Protein AF-A0A5E6NQB8-F1 (afdb_monomer_lite)

Foldseek 3Di:
DPPLDAAEAADDPPQAPVQWAWEDEPFWIWTARNVPRDIDIFGADPPPRAGPHQWYHYPDDDIQGSVNNSVHHYCHDDPVPPPPD

Radius of gyration: 15.06 Å; chains: 1; bounding box: 35×28×54 Å

Secondary structure (DSSP, 8-state):
--TT---EEEPPTT--GGGEEEEE-SSEEEEEETTT--EEEEEPPTTT---S--EEE-SSSPPEEHHHHHTPEE-----TTSS--

Sequence (85 aa):
MDANGYDKLQFGEGITKEDVSLYQDKLHIYLEVLKTGDKVRFDRSDDSREIAIDRVDFSDGPQLSQQDLMGANVVDTVDYWQVLS

Structure (mmCIF, N/CA/C/O backbone):
data_AF-A0A5E6NQB8-F1
#
_entry.id   AF-A0A5E6NQB8-F1
#
loop_
_atom_site.group_PDB
_atom_site.id
_atom_site.type_symbol
_atom_site.label_atom_id
_atom_site.label_alt_id
_atom_site.label_comp_id
_atom_site.label_asym_id
_atom_site.label_entity_id
_atom_site.label_seq_id
_atom_site.pdbx_PDB_ins_code
_atom_site.Cartn_x
_atom_site.Cartn_y
_atom_site.Cartn_z
_atom_site.occupancy
_atom_site.B_iso_or_equiv
_atom_site.auth_seq_id
_atom_site.auth_comp_id
_atom_site.auth_asym_id
_atom_site.auth_atom_id
_atom_site.pdbx_PDB_model_num
ATOM 1 N N . MET A 1 1 ? -4.727 3.192 -28.086 1.00 46.88 1 MET A N 1
ATOM 2 C CA . MET A 1 1 ? -3.900 2.837 -26.922 1.00 46.88 1 MET A CA 1
ATOM 3 C C . MET A 1 1 ? -3.108 4.080 -26.600 1.00 46.88 1 MET A C 1
ATOM 5 O O . MET A 1 1 ? -2.398 4.561 -27.475 1.00 46.88 1 MET A O 1
ATOM 9 N N . ASP A 1 2 ? -3.362 4.693 -25.456 1.00 56.94 2 ASP A N 1
ATOM 10 C CA . ASP A 1 2 ? -2.515 5.762 -24.944 1.00 56.94 2 ASP A CA 1
ATOM 11 C C . ASP A 1 2 ? -1.168 5.154 -24.535 1.00 56.94 2 ASP A C 1
ATOM 13 O O . ASP A 1 2 ? -1.094 4.087 -23.940 1.00 56.94 2 ASP A O 1
ATOM 17 N N . ALA A 1 3 ? -0.076 5.787 -24.954 1.00 55.00 3 ALA A N 1
ATOM 18 C CA . ALA A 1 3 ? 1.267 5.214 -24.853 1.00 55.00 3 ALA A CA 1
ATOM 19 C C . ALA A 1 3 ? 1.845 5.211 -23.421 1.00 55.00 3 ALA A C 1
ATOM 21 O O . ALA A 1 3 ? 2.965 4.751 -23.236 1.00 55.00 3 ALA A O 1
ATOM 22 N N . ASN A 1 4 ? 1.087 5.700 -22.433 1.00 65.12 4 ASN A N 1
ATOM 23 C CA . ASN A 1 4 ? 1.513 5.918 -21.047 1.00 65.12 4 ASN A CA 1
ATOM 24 C C . ASN A 1 4 ? 0.413 5.491 -20.053 1.00 65.12 4 ASN A C 1
ATOM 26 O O . ASN A 1 4 ? 0.127 6.256 -19.136 1.00 65.12 4 ASN A O 1
ATOM 30 N N . GLY A 1 5 ? -0.286 4.377 -20.314 1.00 76.19 5 GLY A N 1
ATOM 31 C CA . GLY A 1 5 ? -1.483 3.961 -19.566 1.00 76.19 5 GLY A CA 1
ATOM 32 C C . GLY A 1 5 ? -1.373 4.212 -18.058 1.00 76.19 5 GLY A C 1
ATOM 33 O O . GLY A 1 5 ? -0.357 3.887 -17.456 1.00 76.19 5 GLY A O 1
ATOM 34 N N . TYR A 1 6 ? -2.398 4.851 -17.492 1.00 85.94 6 TYR A N 1
ATOM 35 C CA . TYR A 1 6 ? -2.449 5.212 -16.077 1.00 85.94 6 TYR A CA 1
ATOM 36 C C . TYR A 1 6 ? -3.191 4.132 -15.290 1.00 85.94 6 TYR A C 1
ATOM 38 O O . TYR A 1 6 ? -4.417 4.004 -15.413 1.00 85.94 6 TYR A O 1
ATOM 46 N N . ASP A 1 7 ? -2.460 3.377 -14.477 1.00 90.94 7 ASP A N 1
ATOM 47 C CA . ASP A 1 7 ? -2.982 2.220 -13.763 1.00 90.94 7 ASP A CA 1
ATOM 48 C C . ASP A 1 7 ? -3.412 2.596 -12.342 1.00 90.94 7 ASP A C 1
ATOM 50 O O . ASP A 1 7 ? -2.654 3.153 -11.542 1.00 90.94 7 ASP A O 1
ATOM 54 N N . LYS A 1 8 ? -4.657 2.251 -11.995 1.00 92.69 8 LYS A N 1
ATOM 55 C CA . LYS A 1 8 ? -5.219 2.524 -10.668 1.00 92.69 8 LYS A CA 1
ATOM 56 C C . LYS A 1 8 ? -5.908 1.316 -10.051 1.00 92.69 8 LYS A C 1
ATOM 58 O O . LYS A 1 8 ? -6.632 0.579 -10.720 1.00 92.69 8 LYS A O 1
ATOM 63 N N . LEU A 1 9 ? -5.741 1.179 -8.739 1.00 95.06 9 LEU A N 1
ATOM 64 C CA . LEU A 1 9 ? -6.536 0.292 -7.897 1.00 95.06 9 LEU A CA 1
ATOM 65 C C . LEU A 1 9 ? -7.619 1.128 -7.216 1.00 95.06 9 LEU A C 1
ATOM 67 O O . LEU A 1 9 ? -7.317 2.191 -6.689 1.00 95.06 9 LEU A O 1
ATOM 71 N N . GLN A 1 10 ? -8.861 0.653 -7.186 1.00 95.06 10 GLN A N 1
ATOM 72 C CA . GLN A 1 10 ? -9.962 1.330 -6.499 1.00 95.06 10 GLN A CA 1
ATOM 73 C C . GLN A 1 10 ? -10.547 0.412 -5.429 1.00 95.06 10 GLN A C 1
ATOM 75 O O . GLN A 1 10 ? -11.087 -0.644 -5.758 1.00 95.06 10 GLN A O 1
ATOM 80 N N . PHE A 1 11 ? -10.500 0.839 -4.168 1.00 95.38 11 PHE A N 1
ATOM 81 C CA . PHE A 1 11 ? -11.321 0.236 -3.124 1.00 95.38 11 PHE A CA 1
ATOM 82 C C . PHE A 1 11 ? -12.780 0.673 -3.286 1.00 95.38 11 PHE A C 1
ATOM 84 O O . PHE A 1 11 ? -13.068 1.822 -3.638 1.00 95.38 11 PHE A O 1
ATOM 91 N N . GLY A 1 12 ? -13.699 -0.271 -3.076 1.00 93.50 12 GLY A N 1
ATOM 92 C CA . GLY A 1 12 ? -15.136 -0.008 -3.109 1.00 93.50 12 GLY A CA 1
ATOM 93 C C . GLY A 1 12 ? -15.598 0.863 -1.940 1.00 93.50 12 GLY A C 1
ATOM 94 O O . GLY A 1 12 ? -14.840 1.144 -1.014 1.00 93.50 12 GLY A O 1
ATOM 95 N N . GLU A 1 13 ? -16.865 1.274 -1.981 1.00 92.12 13 GLU A N 1
ATOM 96 C CA . GLU A 1 13 ? -17.488 2.035 -0.894 1.00 92.12 13 GLU A CA 1
ATOM 97 C C . GLU A 1 13 ? -17.350 1.323 0.462 1.00 92.12 13 GLU A C 1
ATOM 99 O O . GLU A 1 13 ? -17.491 0.102 0.558 1.00 92.12 13 GLU A O 1
ATOM 104 N N . GLY A 1 14 ? -17.098 2.100 1.519 1.00 91.81 14 GLY A N 1
ATOM 105 C CA . GLY A 1 14 ? -17.000 1.594 2.892 1.00 91.81 14 GLY A CA 1
ATOM 106 C C . GLY A 1 14 ? -15.621 1.066 3.298 1.00 91.81 14 GLY A C 1
ATOM 107 O O . GLY A 1 14 ? -15.481 0.605 4.430 1.00 91.81 14 GLY A O 1
ATOM 108 N N . ILE A 1 15 ? -14.623 1.148 2.410 1.00 93.25 15 ILE A N 1
ATOM 109 C CA . ILE A 1 15 ? -13.204 0.980 2.744 1.00 93.25 15 ILE A CA 1
ATOM 110 C C . ILE A 1 15 ? -12.512 2.320 2.517 1.00 93.25 15 ILE A C 1
ATOM 112 O O . ILE A 1 15 ? -12.298 2.746 1.378 1.00 93.25 15 ILE A O 1
ATOM 116 N N . THR A 1 16 ? -12.170 2.977 3.618 1.00 93.50 16 THR A N 1
ATOM 117 C CA . THR A 1 16 ? -11.509 4.283 3.609 1.00 93.50 16 THR A CA 1
ATOM 118 C C . THR A 1 16 ? -9.993 4.118 3.706 1.00 93.50 16 THR A C 1
ATOM 120 O O . THR A 1 16 ? -9.476 3.033 3.991 1.00 93.50 16 THR A O 1
ATOM 123 N N . LYS A 1 17 ? -9.241 5.207 3.519 1.00 92.25 17 LYS A N 1
ATOM 124 C CA . LYS A 1 17 ? -7.783 5.198 3.736 1.00 92.25 17 LYS A CA 1
ATOM 125 C C . LYS A 1 17 ? -7.400 4.810 5.172 1.00 92.25 17 LYS A C 1
ATOM 127 O O . LYS A 1 17 ? -6.325 4.263 5.392 1.00 92.25 17 LYS A O 1
ATOM 132 N N . GLU A 1 18 ? -8.259 5.099 6.144 1.00 93.06 18 GLU A N 1
ATOM 133 C CA . GLU A 1 18 ? -8.029 4.803 7.565 1.00 93.06 18 GLU A CA 1
ATOM 134 C C . GLU A 1 18 ? -8.298 3.329 7.900 1.00 93.06 18 GLU A C 1
ATOM 136 O O . GLU A 1 18 ? -7.801 2.821 8.904 1.00 93.06 18 GLU A O 1
ATOM 141 N N . ASP A 1 19 ? -9.046 2.624 7.045 1.00 93.94 19 ASP A N 1
ATOM 142 C CA . ASP A 1 19 ? -9.324 1.194 7.188 1.00 93.94 19 ASP A CA 1
ATOM 143 C C . ASP A 1 19 ? -8.180 0.301 6.686 1.00 93.94 19 ASP A C 1
ATOM 145 O O . ASP A 1 19 ? -8.229 -0.919 6.881 1.00 93.94 19 ASP A O 1
ATOM 149 N N . VAL A 1 20 ? -7.165 0.878 6.032 1.00 94.38 20 VAL A N 1
ATOM 150 C CA . VAL A 1 20 ? -6.061 0.127 5.432 1.00 94.38 20 VAL A CA 1
ATOM 151 C C . VAL A 1 20 ? -4.712 0.440 6.068 1.00 94.38 20 VAL A C 1
ATOM 153 O O . VAL A 1 20 ? -4.391 1.578 6.404 1.00 94.38 20 VAL A O 1
ATOM 156 N N . SER A 1 21 ? -3.879 -0.590 6.177 1.00 95.25 21 SER A N 1
ATOM 157 C CA . SER A 1 21 ? -2.463 -0.457 6.498 1.00 95.25 21 SER A CA 1
ATOM 158 C C . SER A 1 21 ? -1.627 -0.581 5.232 1.00 95.25 21 SER A C 1
ATOM 160 O O . SER A 1 21 ? -1.811 -1.517 4.453 1.00 95.25 21 SER A O 1
ATOM 162 N N . LEU A 1 22 ? -0.699 0.357 5.048 1.00 95.75 22 LEU A N 1
ATOM 163 C CA . LEU A 1 22 ? 0.291 0.349 3.978 1.00 95.75 22 LEU A CA 1
ATOM 164 C C . LEU A 1 22 ? 1.661 0.005 4.564 1.00 95.75 22 LEU A C 1
ATOM 166 O O . LEU A 1 22 ? 2.204 0.750 5.386 1.00 95.75 22 LEU A O 1
ATOM 170 N N . TYR A 1 23 ? 2.237 -1.100 4.108 1.00 94.81 23 TYR A N 1
ATOM 171 C CA . TYR A 1 23 ? 3.559 -1.548 4.534 1.00 94.81 23 TYR A CA 1
ATOM 172 C C . TYR A 1 23 ? 4.288 -2.271 3.402 1.00 94.81 23 TYR A C 1
ATOM 174 O O . TYR A 1 23 ? 3.693 -2.632 2.388 1.00 94.81 23 TYR A O 1
ATOM 182 N N . GLN A 1 24 ? 5.591 -2.475 3.561 1.00 91.69 24 GLN A N 1
ATOM 183 C CA . GLN A 1 24 ? 6.415 -3.150 2.564 1.00 91.69 24 GLN A CA 1
ATOM 184 C C . GLN A 1 24 ? 7.396 -4.139 3.191 1.00 91.69 24 GLN A C 1
ATOM 186 O O . GLN A 1 24 ? 7.849 -3.951 4.320 1.00 91.69 24 GLN A O 1
ATOM 191 N N . ASP A 1 25 ? 7.747 -5.167 2.423 1.00 89.00 25 ASP A N 1
ATOM 192 C CA . ASP A 1 25 ? 8.919 -6.008 2.659 1.00 89.00 25 ASP A CA 1
ATOM 193 C C . ASP A 1 25 ? 10.002 -5.699 1.600 1.00 89.00 25 ASP A C 1
ATOM 195 O O . ASP A 1 25 ? 9.922 -4.712 0.858 1.00 89.00 25 ASP A O 1
ATOM 199 N N . LYS A 1 26 ? 11.058 -6.518 1.530 1.00 83.62 26 LYS A N 1
ATOM 200 C CA . LYS A 1 26 ? 12.165 -6.313 0.577 1.00 83.62 26 LYS A CA 1
ATOM 201 C C . LYS A 1 26 ? 11.725 -6.321 -0.889 1.00 83.62 26 LYS A C 1
ATOM 203 O O . LYS A 1 26 ? 12.358 -5.658 -1.708 1.00 83.62 26 LYS A O 1
ATOM 208 N N . LEU A 1 27 ? 10.673 -7.056 -1.220 1.00 87.12 27 LEU A N 1
ATOM 209 C CA . LEU A 1 27 ? 10.269 -7.362 -2.588 1.00 87.12 27 LEU A CA 1
ATOM 210 C C . LEU A 1 27 ? 8.868 -6.840 -2.930 1.00 87.12 27 LEU A C 1
ATOM 212 O O . LEU A 1 27 ? 8.565 -6.665 -4.106 1.00 87.12 27 LEU A O 1
ATOM 216 N N . HIS A 1 28 ? 8.026 -6.551 -1.938 1.00 91.44 28 HIS A N 1
ATOM 217 C CA . HIS A 1 28 ? 6.612 -6.268 -2.173 1.00 91.44 28 HIS A CA 1
ATOM 218 C C . HIS A 1 28 ? 6.087 -5.119 -1.317 1.00 91.44 28 HIS A C 1
ATOM 220 O O . HIS A 1 28 ? 6.577 -4.855 -0.217 1.00 91.44 28 HIS A O 1
ATOM 226 N N . ILE A 1 29 ? 5.032 -4.480 -1.817 1.00 94.44 29 ILE A N 1
ATOM 227 C CA . ILE A 1 29 ? 4.213 -3.516 -1.078 1.00 94.44 29 ILE A CA 1
ATOM 228 C C . ILE A 1 29 ? 2.836 -4.137 -0.850 1.00 94.44 29 ILE A C 1
ATOM 230 O O . ILE A 1 29 ? 2.286 -4.785 -1.742 1.00 94.44 29 ILE A O 1
ATOM 234 N N . TYR A 1 30 ? 2.276 -3.925 0.335 1.00 96.12 30 TYR A N 1
ATOM 235 C CA . TYR A 1 30 ? 0.985 -4.459 0.737 1.00 96.12 30 TYR A CA 1
ATOM 236 C C . TYR A 1 30 ? 0.044 -3.342 1.166 1.00 96.12 30 TYR A C 1
ATOM 238 O O . TYR A 1 30 ? 0.429 -2.435 1.906 1.00 96.12 30 TYR A O 1
ATOM 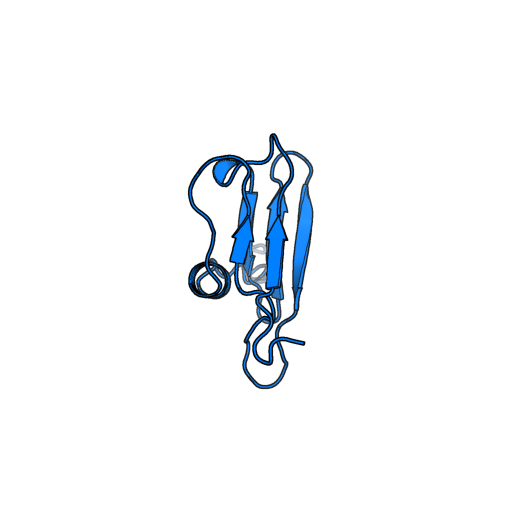246 N N . LEU A 1 31 ? -1.209 -3.473 0.745 1.00 96.69 31 LEU A N 1
ATOM 247 C CA . LEU A 1 31 ? -2.351 -2.807 1.354 1.00 96.69 31 LEU A CA 1
ATOM 248 C C . LEU A 1 31 ? -3.209 -3.864 2.030 1.00 96.69 31 LEU A C 1
ATOM 250 O O . LEU A 1 31 ? -3.739 -4.748 1.359 1.00 96.69 31 LEU A O 1
ATOM 254 N N . GLU A 1 32 ? -3.323 -3.775 3.348 1.00 97.31 32 GLU A N 1
ATOM 255 C CA . GLU A 1 32 ? -4.110 -4.694 4.165 1.00 97.31 32 GLU A CA 1
ATOM 256 C C . GLU A 1 32 ? -5.341 -3.989 4.714 1.00 97.31 32 GLU A C 1
ATOM 258 O O . GLU A 1 32 ? -5.219 -2.976 5.400 1.00 97.31 32 GLU A O 1
ATOM 263 N N . VAL A 1 33 ? -6.522 -4.542 4.449 1.00 96.62 33 VAL A N 1
ATOM 264 C CA . VAL A 1 33 ? -7.771 -4.090 5.061 1.00 96.62 33 VAL A CA 1
ATOM 265 C C . VAL A 1 33 ? -7.801 -4.592 6.500 1.00 96.62 33 VAL A C 1
ATOM 267 O O . VAL A 1 33 ? -7.964 -5.784 6.748 1.00 96.62 33 VAL A O 1
ATOM 270 N N . LEU A 1 34 ? -7.676 -3.689 7.471 1.00 95.88 34 LEU A N 1
ATOM 271 C CA . LEU A 1 34 ? -7.475 -4.037 8.883 1.00 95.88 34 LEU A CA 1
ATOM 272 C C . LEU A 1 34 ? -8.631 -4.848 9.484 1.00 95.88 34 LEU A C 1
ATOM 274 O O . LEU A 1 34 ? -8.421 -5.684 10.360 1.00 95.88 34 LEU A O 1
ATOM 278 N N . LYS A 1 35 ? -9.861 -4.600 9.020 1.00 95.44 35 LYS A N 1
ATOM 279 C CA . LYS A 1 35 ? -11.073 -5.259 9.532 1.00 95.44 35 LYS A CA 1
ATOM 280 C C . LYS A 1 35 ? -11.201 -6.718 9.092 1.00 95.44 35 LYS A C 1
ATOM 282 O O . LYS A 1 35 ? -11.808 -7.502 9.817 1.00 95.44 35 LYS A O 1
ATOM 287 N N . THR A 1 36 ? -10.688 -7.066 7.911 1.00 96.12 36 THR A N 1
ATOM 288 C CA . THR A 1 36 ? -10.860 -8.404 7.315 1.00 96.12 36 THR A CA 1
ATOM 289 C C . THR A 1 36 ? -9.553 -9.185 7.219 1.00 96.12 36 THR A C 1
ATOM 291 O O . THR A 1 36 ? -9.583 -10.412 7.192 1.00 96.12 36 THR A O 1
ATOM 294 N N . GLY A 1 37 ? -8.412 -8.494 7.205 1.00 95.62 37 GLY A N 1
ATOM 295 C CA . GLY A 1 37 ? -7.098 -9.068 6.926 1.00 95.62 37 GLY A CA 1
ATOM 296 C C . GLY A 1 37 ? -6.840 -9.318 5.438 1.00 95.62 37 GLY A C 1
ATOM 297 O O . GLY A 1 37 ? -5.810 -9.901 5.098 1.00 95.62 37 GLY A O 1
ATOM 298 N N . ASP A 1 38 ? -7.747 -8.899 4.547 1.00 96.31 38 ASP A N 1
ATOM 299 C CA . ASP A 1 38 ? -7.558 -9.038 3.102 1.00 96.31 38 ASP A CA 1
ATOM 300 C C . ASP A 1 38 ? -6.398 -8.168 2.625 1.00 96.31 38 ASP A C 1
ATOM 302 O O . ASP A 1 38 ? -6.222 -7.037 3.087 1.00 96.31 38 ASP A O 1
ATOM 306 N N . LYS A 1 39 ? -5.613 -8.685 1.674 1.00 96.12 39 LYS A N 1
ATOM 307 C CA . LYS A 1 39 ? -4.395 -8.024 1.195 1.00 96.12 39 LYS A CA 1
ATOM 308 C C . LYS A 1 39 ? -4.403 -7.870 -0.310 1.00 96.12 39 LYS A C 1
ATOM 310 O O . LYS A 1 39 ? -4.617 -8.834 -1.042 1.00 96.12 39 LYS A O 1
ATOM 315 N N . VAL A 1 40 ? -4.056 -6.671 -0.756 1.00 96.38 40 VAL A N 1
ATOM 316 C CA . VAL A 1 40 ? -3.559 -6.440 -2.109 1.00 96.38 40 VAL A CA 1
ATOM 317 C C . VAL A 1 40 ? -2.047 -6.342 -2.032 1.00 96.38 40 VAL A C 1
ATOM 319 O O . VAL A 1 40 ? -1.505 -5.624 -1.193 1.00 96.38 40 VAL A O 1
ATOM 322 N N . ARG A 1 41 ? -1.370 -7.084 -2.902 1.00 95.56 41 ARG A N 1
ATOM 323 C CA . ARG A 1 41 ? 0.083 -7.109 -2.997 1.00 95.56 41 ARG A CA 1
ATOM 324 C C . ARG A 1 41 ? 0.508 -6.555 -4.347 1.00 95.56 41 ARG A C 1
ATOM 326 O O . ARG A 1 41 ? 0.002 -6.991 -5.377 1.00 95.56 41 ARG A O 1
ATOM 333 N N . PHE A 1 42 ? 1.462 -5.637 -4.318 1.00 93.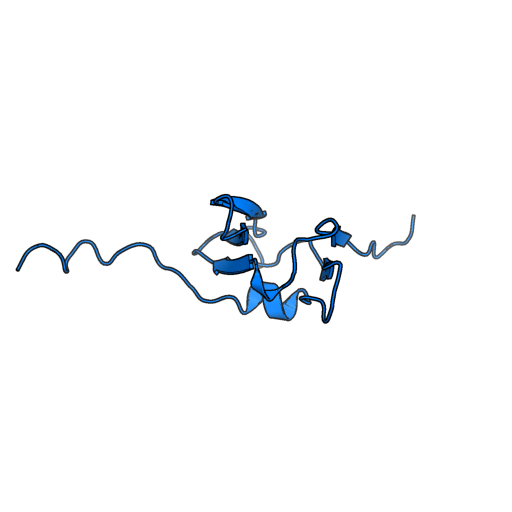75 42 PHE A N 1
ATOM 334 C CA . PHE A 1 42 ? 2.150 -5.145 -5.499 1.00 93.75 42 PHE A CA 1
ATOM 335 C C . PHE A 1 42 ? 3.551 -5.738 -5.528 1.00 93.75 42 PHE A C 1
ATOM 337 O O . PHE A 1 42 ? 4.351 -5.511 -4.613 1.00 93.75 42 PHE A O 1
ATOM 344 N N . ASP A 1 43 ? 3.827 -6.501 -6.580 1.00 91.19 43 ASP A N 1
ATOM 345 C CA . ASP A 1 43 ? 5.165 -6.997 -6.860 1.00 91.19 43 ASP A CA 1
ATOM 346 C C . ASP A 1 43 ? 6.010 -5.877 -7.457 1.00 91.19 43 ASP A C 1
ATOM 348 O O . ASP A 1 43 ? 5.545 -5.089 -8.286 1.00 91.19 43 ASP A O 1
ATOM 352 N N . ARG A 1 44 ? 7.262 -5.808 -7.014 1.00 87.56 44 ARG A N 1
ATOM 353 C CA . ARG A 1 44 ? 8.252 -4.931 -7.623 1.00 87.56 44 ARG A CA 1
ATOM 354 C C . ARG A 1 44 ? 8.838 -5.570 -8.870 1.00 87.56 44 ARG A C 1
ATOM 356 O O . ARG A 1 44 ? 8.967 -6.789 -8.944 1.00 87.56 44 ARG A O 1
ATOM 363 N N . SER A 1 45 ? 9.265 -4.736 -9.811 1.00 79.56 45 SER A N 1
ATOM 364 C CA . SER A 1 45 ? 10.213 -5.178 -10.829 1.00 79.56 45 SER A CA 1
ATOM 365 C C . SER A 1 45 ? 11.552 -5.533 -10.163 1.00 79.56 45 SER A C 1
ATOM 367 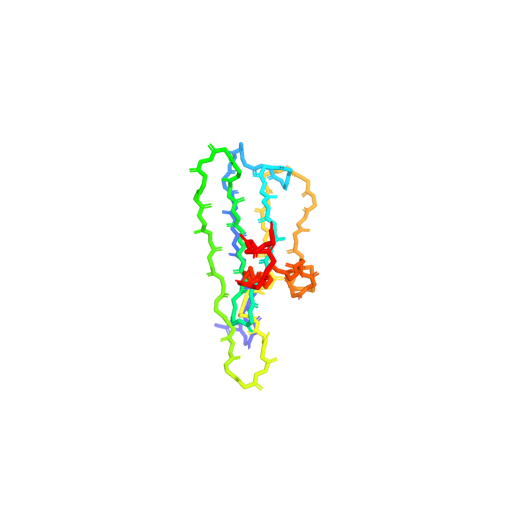O O . SER A 1 45 ? 12.032 -4.814 -9.276 1.00 79.56 45 SER A O 1
ATOM 369 N N . ASP A 1 46 ? 12.174 -6.626 -10.608 1.00 72.06 46 ASP A N 1
ATOM 370 C CA . ASP A 1 46 ? 13.474 -7.065 -10.081 1.00 72.06 46 ASP A CA 1
ATOM 371 C C . ASP A 1 46 ? 14.587 -6.026 -10.336 1.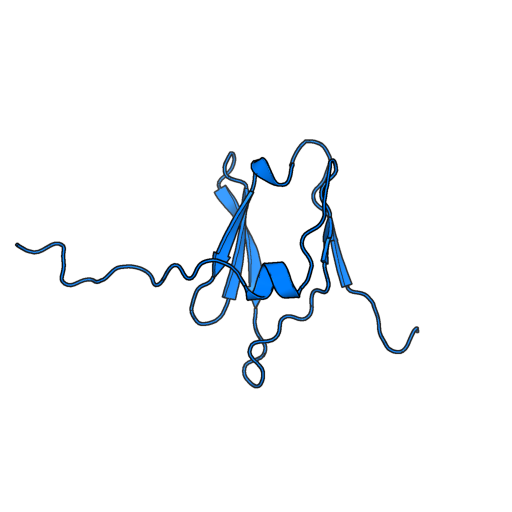00 72.06 46 ASP A C 1
ATOM 373 O O . ASP A 1 46 ? 15.519 -5.904 -9.539 1.00 72.06 46 ASP A O 1
ATOM 377 N N . ASP A 1 47 ? 14.459 -5.224 -11.400 1.00 68.12 47 ASP A N 1
ATOM 378 C CA . ASP A 1 47 ? 15.516 -4.329 -11.881 1.00 68.12 47 ASP A CA 1
ATOM 379 C C . ASP A 1 47 ? 15.436 -2.885 -11.346 1.00 68.12 47 ASP A C 1
ATOM 381 O O . ASP A 1 47 ? 16.465 -2.209 -11.286 1.00 68.12 47 ASP A O 1
ATOM 385 N N . SER A 1 48 ? 14.258 -2.385 -10.937 1.00 70.88 48 SER A N 1
ATOM 386 C CA . SER A 1 48 ? 14.096 -0.974 -10.518 1.00 70.88 48 SER A CA 1
ATOM 387 C C . SER A 1 48 ? 13.459 -0.763 -9.142 1.00 70.88 48 SER A C 1
ATOM 389 O O . SER A 1 48 ? 13.453 0.364 -8.649 1.00 70.88 48 SER A O 1
ATOM 391 N N . ARG A 1 49 ? 12.969 -1.821 -8.471 1.00 74.06 49 ARG A N 1
ATOM 392 C CA . ARG A 1 49 ? 12.124 -1.718 -7.256 1.00 74.06 49 ARG A CA 1
ATOM 393 C C . ARG A 1 49 ? 10.870 -0.853 -7.440 1.00 74.06 49 ARG A C 1
ATOM 395 O O . ARG A 1 49 ? 10.241 -0.460 -6.452 1.00 74.06 49 ARG A O 1
ATOM 402 N N . GLU A 1 50 ? 10.503 -0.579 -8.684 1.00 83.12 50 GLU A N 1
ATOM 403 C CA . GLU A 1 50 ? 9.295 0.151 -9.038 1.00 83.12 50 GLU A CA 1
ATOM 404 C C . GLU A 1 50 ? 8.100 -0.801 -9.058 1.00 83.12 50 GLU A C 1
ATOM 406 O O . GLU A 1 50 ? 8.243 -2.017 -9.207 1.00 83.12 5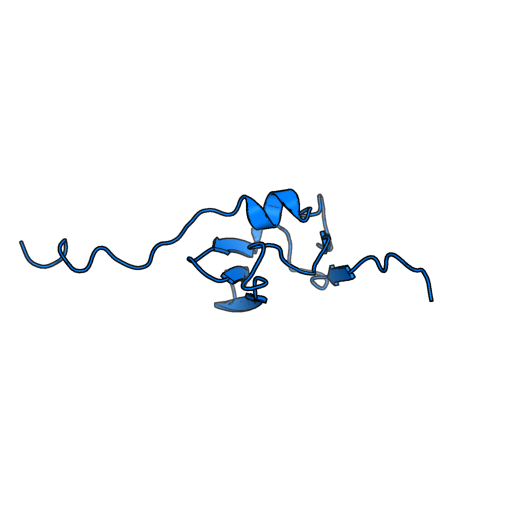0 GLU A O 1
ATOM 411 N N . ILE A 1 51 ? 6.913 -0.227 -8.903 1.00 89.44 51 ILE A N 1
ATOM 412 C CA . ILE A 1 51 ? 5.631 -0.916 -9.042 1.00 89.44 51 ILE A CA 1
ATOM 413 C C . ILE A 1 51 ? 4.903 -0.353 -10.258 1.00 89.44 51 ILE A C 1
ATOM 415 O O . ILE A 1 51 ? 5.005 0.836 -10.537 1.00 89.44 51 ILE A O 1
ATOM 419 N N . ALA A 1 52 ? 4.139 -1.188 -10.959 1.00 88.56 52 ALA A N 1
ATOM 420 C CA . ALA A 1 52 ? 3.412 -0.765 -12.160 1.00 88.56 52 ALA A CA 1
ATOM 421 C C . ALA A 1 52 ? 2.173 0.105 -11.869 1.00 88.56 52 ALA A C 1
ATOM 423 O O . ALA A 1 52 ? 1.596 0.666 -12.786 1.00 88.56 52 ALA A O 1
ATOM 424 N N . ILE A 1 53 ? 1.743 0.203 -10.606 1.00 92.19 53 ILE A N 1
ATOM 425 C CA . ILE A 1 53 ? 0.549 0.961 -10.220 1.00 92.19 53 ILE A CA 1
ATOM 426 C C . ILE A 1 53 ? 0.891 2.437 -9.981 1.00 92.19 53 ILE A C 1
ATOM 428 O O . ILE A 1 53 ? 1.874 2.745 -9.301 1.00 92.19 53 ILE A O 1
ATOM 432 N N . ASP A 1 54 ? 0.054 3.347 -10.478 1.00 92.88 54 ASP A N 1
ATOM 433 C CA . ASP A 1 54 ? 0.266 4.790 -10.327 1.00 92.88 54 ASP A CA 1
ATOM 434 C C . ASP A 1 54 ? -0.451 5.371 -9.104 1.00 92.88 54 ASP A C 1
ATOM 436 O O . ASP A 1 54 ? 0.016 6.346 -8.501 1.00 92.88 54 ASP A O 1
ATOM 440 N N . ARG A 1 55 ? -1.617 4.813 -8.741 1.00 94.31 55 ARG A N 1
ATOM 441 C CA . ARG A 1 55 ? -2.451 5.353 -7.658 1.00 94.31 55 ARG A CA 1
ATOM 442 C C . ARG A 1 55 ? -3.422 4.346 -7.046 1.00 94.31 55 ARG A C 1
ATOM 444 O O . ARG A 1 55 ? -3.865 3.397 -7.695 1.00 94.31 55 ARG A O 1
ATOM 451 N N . VAL A 1 56 ? -3.804 4.617 -5.798 1.00 96.50 56 VAL A N 1
ATOM 452 C CA . VAL A 1 56 ? -4.895 3.937 -5.092 1.00 96.50 56 VAL A CA 1
ATOM 453 C C . VAL A 1 56 ? -6.028 4.904 -4.721 1.00 96.50 56 VAL A C 1
ATOM 455 O O . VAL A 1 56 ? -5.837 5.881 -3.991 1.00 96.50 56 VAL A O 1
ATOM 458 N N . ASP A 1 57 ? -7.194 4.545 -5.253 1.00 95.56 57 ASP A N 1
ATOM 459 C CA . ASP A 1 57 ? -8.585 4.959 -5.058 1.00 95.56 57 ASP A CA 1
ATOM 460 C C . ASP A 1 57 ? -9.193 4.589 -3.704 1.00 95.56 57 ASP A C 1
ATOM 462 O O . ASP A 1 57 ? -9.348 3.395 -3.454 1.00 95.56 57 ASP A O 1
ATOM 466 N N . PHE A 1 58 ? -9.648 5.554 -2.901 1.00 95.06 58 PHE A N 1
ATOM 467 C CA . PHE A 1 58 ? -10.614 5.310 -1.819 1.00 95.06 58 PHE A CA 1
ATOM 468 C C . PHE A 1 58 ? -11.935 6.017 -2.127 1.00 95.06 58 PHE A C 1
ATOM 470 O O . PHE A 1 58 ? -11.957 6.985 -2.892 1.00 95.06 58 PHE A O 1
ATOM 477 N N . SER A 1 59 ? -13.044 5.520 -1.571 1.00 86.88 59 SER A N 1
ATOM 478 C CA . SER A 1 59 ? -14.369 6.126 -1.772 1.00 86.88 59 SER A CA 1
ATOM 479 C C . SER A 1 59 ? -14.496 7.513 -1.142 1.00 86.88 59 SER A C 1
ATOM 481 O O . SER A 1 59 ? -15.316 8.324 -1.569 1.00 86.88 59 SER A O 1
ATOM 483 N N . ASP A 1 60 ? -13.675 7.789 -0.135 1.00 79.38 60 ASP A N 1
ATOM 484 C CA . ASP A 1 60 ? -13.693 8.991 0.672 1.00 79.38 60 ASP A CA 1
ATOM 485 C C . ASP A 1 60 ? -12.261 9.476 0.937 1.00 79.38 60 ASP A C 1
ATOM 487 O O . ASP A 1 60 ? -11.439 8.834 1.587 1.00 79.38 60 ASP A O 1
ATOM 491 N N . GLY A 1 61 ? -11.948 10.659 0.419 1.00 68.69 61 GLY A N 1
ATOM 492 C CA . GLY A 1 61 ? -10.721 11.362 0.770 1.00 68.69 61 GLY A CA 1
ATOM 493 C C . GLY A 1 61 ? -9.527 11.137 -0.170 1.00 68.69 61 GLY A C 1
ATOM 494 O O . GLY A 1 61 ? -9.691 10.796 -1.345 1.00 68.69 61 GLY A O 1
ATOM 495 N N . PRO A 1 62 ? -8.314 11.479 0.305 1.00 78.88 62 PRO A N 1
ATOM 496 C CA . PRO A 1 62 ? -7.138 11.611 -0.542 1.00 78.88 62 PRO A CA 1
ATOM 497 C C . PRO A 1 62 ? -6.578 10.252 -0.963 1.00 78.88 62 PRO A C 1
ATOM 499 O O . PRO A 1 62 ? -6.459 9.323 -0.165 1.00 78.88 62 PRO A O 1
ATOM 502 N N . GLN A 1 63 ? -6.167 10.181 -2.223 1.00 90.94 63 GLN A N 1
ATOM 503 C CA . GLN A 1 63 ? -5.538 9.004 -2.812 1.00 90.94 63 GLN A CA 1
ATOM 504 C C . GLN A 1 63 ? -4.141 8.744 -2.245 1.00 90.94 63 GLN A C 1
ATOM 506 O O . GLN A 1 63 ? -3.513 9.633 -1.667 1.00 90.94 63 GLN A O 1
ATOM 511 N N . LEU A 1 64 ? -3.642 7.527 -2.462 1.00 94.69 64 LEU A N 1
ATOM 512 C CA . LEU A 1 64 ? -2.213 7.230 -2.356 1.00 94.69 64 LEU A CA 1
ATOM 513 C C . LEU A 1 64 ? -1.595 7.284 -3.748 1.00 94.69 64 LEU A C 1
ATOM 515 O O . LEU A 1 64 ? -2.014 6.540 -4.632 1.00 94.69 64 LEU A O 1
ATOM 519 N N . SER A 1 65 ? -0.612 8.155 -3.937 1.00 94.88 65 SER A N 1
ATOM 520 C CA . SER A 1 65 ? 0.228 8.178 -5.134 1.00 94.88 65 SER A CA 1
ATOM 521 C C . SER A 1 65 ? 1.223 7.015 -5.132 1.00 94.88 65 SER A C 1
ATOM 523 O O . SER A 1 65 ? 1.532 6.449 -4.083 1.00 94.88 65 SER A O 1
ATOM 525 N N . GLN A 1 66 ? 1.805 6.699 -6.287 1.00 93.06 66 GLN A N 1
ATOM 526 C CA . GLN A 1 66 ? 2.916 5.749 -6.385 1.00 93.06 66 GLN A CA 1
ATOM 527 C C . GLN A 1 66 ? 4.075 6.092 -5.434 1.00 93.06 66 GLN A C 1
ATOM 529 O O . GLN A 1 66 ? 4.674 5.198 -4.840 1.00 93.06 66 GLN A O 1
ATOM 534 N N . GLN A 1 67 ? 4.359 7.382 -5.225 1.00 93.19 67 GLN A N 1
ATOM 535 C CA . GLN A 1 67 ? 5.374 7.816 -4.266 1.00 93.19 67 GLN A CA 1
ATOM 536 C C . GLN A 1 67 ? 5.002 7.439 -2.826 1.00 93.19 67 GLN A C 1
ATOM 538 O O . GLN A 1 67 ? 5.863 6.951 -2.095 1.00 93.19 67 GLN A O 1
ATOM 543 N N . ASP A 1 68 ? 3.736 7.608 -2.434 1.00 94.19 68 ASP A N 1
ATOM 544 C CA . ASP A 1 68 ? 3.259 7.189 -1.111 1.00 94.19 68 ASP A CA 1
ATOM 545 C C . ASP A 1 68 ? 3.405 5.673 -0.931 1.00 94.19 68 ASP A C 1
ATOM 547 O O . ASP A 1 68 ? 3.873 5.212 0.109 1.00 94.19 68 ASP A O 1
ATOM 551 N N . LEU A 1 69 ? 3.062 4.897 -1.966 1.00 93.69 69 LEU A N 1
ATOM 552 C CA . LEU A 1 69 ? 3.175 3.436 -1.958 1.00 93.69 69 LEU A CA 1
ATOM 553 C C . LEU A 1 69 ? 4.629 2.977 -1.803 1.00 93.69 69 LEU A C 1
ATOM 555 O O . LEU A 1 69 ? 4.922 2.114 -0.977 1.00 93.69 69 LEU A O 1
ATOM 559 N N . MET A 1 70 ? 5.559 3.567 -2.555 1.00 91.19 70 MET A N 1
ATOM 560 C CA . MET A 1 70 ? 6.984 3.232 -2.450 1.00 91.19 70 MET A CA 1
ATOM 561 C C . MET A 1 70 ? 7.612 3.694 -1.128 1.00 91.19 70 MET A C 1
ATOM 563 O O . MET A 1 70 ? 8.568 3.075 -0.655 1.00 91.19 70 MET A O 1
ATOM 567 N N . GLY A 1 71 ? 7.065 4.751 -0.521 1.00 91.62 71 GLY A N 1
ATOM 568 C CA . GLY A 1 71 ? 7.462 5.281 0.784 1.00 91.62 71 GLY A CA 1
ATOM 569 C C . GLY A 1 71 ? 6.869 4.546 1.991 1.00 91.62 71 GLY A C 1
ATOM 570 O O . GLY A 1 71 ? 7.036 5.020 3.113 1.00 91.62 71 GLY A O 1
ATOM 571 N N . ALA A 1 72 ? 6.179 3.417 1.787 1.00 89.75 72 ALA A N 1
ATOM 572 C CA . ALA A 1 72 ? 5.558 2.630 2.851 1.00 89.75 72 ALA A CA 1
ATOM 573 C C . ALA A 1 72 ? 6.535 2.261 3.983 1.00 89.75 72 ALA A C 1
ATOM 575 O O . ALA A 1 72 ? 7.738 2.114 3.773 1.00 89.75 72 ALA A O 1
ATOM 576 N N . ASN A 1 73 ? 6.026 2.023 5.190 1.00 89.06 73 ASN A N 1
ATOM 577 C CA . ASN A 1 73 ? 6.884 1.558 6.278 1.00 89.06 73 ASN A CA 1
ATOM 578 C C . ASN A 1 73 ? 7.416 0.150 5.985 1.00 89.06 73 ASN A C 1
ATOM 580 O O . ASN A 1 73 ? 6.654 -0.744 5.610 1.00 89.06 73 ASN A O 1
ATOM 584 N N . VAL A 1 74 ? 8.720 -0.051 6.176 1.00 83.38 74 VAL A N 1
ATOM 585 C CA . VAL A 1 74 ? 9.350 -1.365 6.021 1.00 83.38 74 VAL A CA 1
ATOM 586 C C . VAL A 1 74 ? 9.050 -2.205 7.257 1.00 83.38 74 VAL A C 1
ATOM 588 O O . VAL A 1 74 ? 9.447 -1.853 8.366 1.00 83.38 74 VAL A O 1
ATOM 591 N N . VAL A 1 75 ? 8.369 -3.327 7.057 1.00 78.31 75 VAL A N 1
ATOM 592 C CA . VAL A 1 75 ? 8.155 -4.354 8.075 1.00 78.31 75 VAL A CA 1
ATOM 593 C C . VAL A 1 75 ? 9.099 -5.498 7.725 1.00 78.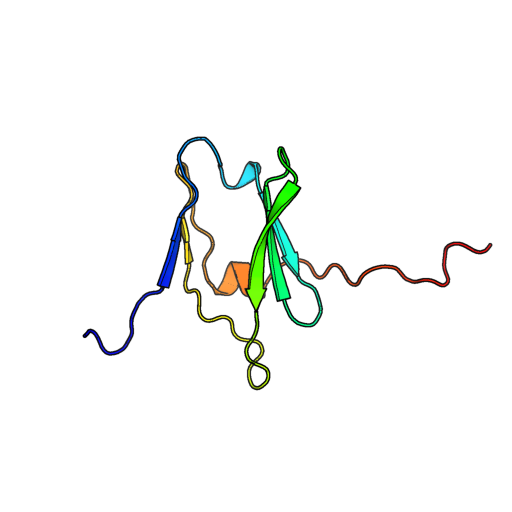31 75 VAL A C 1
ATOM 595 O O . VAL A 1 75 ? 8.714 -6.460 7.066 1.00 78.31 75 VAL A O 1
ATOM 598 N N . ASP A 1 76 ? 10.375 -5.362 8.097 1.00 68.12 76 ASP A N 1
ATOM 599 C CA . ASP A 1 76 ? 11.324 -6.474 7.982 1.00 68.12 76 ASP A CA 1
ATOM 600 C C . ASP A 1 76 ? 10.919 -7.488 9.060 1.00 68.12 76 ASP A C 1
ATOM 602 O O . ASP A 1 76 ? 10.969 -7.212 10.261 1.00 68.12 76 ASP A O 1
ATOM 606 N N . THR A 1 77 ? 10.358 -8.617 8.633 1.00 61.78 77 THR A N 1
ATOM 607 C CA . THR A 1 77 ? 9.791 -9.619 9.533 1.00 61.78 77 THR A CA 1
ATOM 608 C C . THR A 1 77 ? 10.871 -10.178 10.453 1.00 61.78 77 THR A C 1
ATOM 610 O O . THR A 1 77 ? 11.685 -10.991 10.029 1.00 61.78 77 THR A O 1
ATOM 613 N N . VAL A 1 78 ? 10.778 -9.779 11.722 1.00 57.66 78 VAL A N 1
ATOM 614 C CA . VAL A 1 78 ? 11.286 -10.452 12.924 1.00 57.66 78 VAL A CA 1
ATOM 615 C C . VAL A 1 78 ? 12.811 -10.615 12.974 1.00 57.66 78 VAL A C 1
ATOM 617 O O . VAL A 1 78 ? 13.388 -11.521 12.378 1.00 57.66 78 VAL A O 1
ATOM 620 N N . ASP A 1 79 ? 13.462 -9.812 13.823 1.00 56.38 79 ASP A N 1
ATOM 621 C CA . ASP A 1 79 ? 14.752 -10.177 14.415 1.00 56.38 79 ASP A CA 1
ATOM 622 C C . ASP A 1 79 ? 14.571 -11.487 15.206 1.00 56.38 79 ASP A C 1
ATOM 624 O O . ASP A 1 79 ? 14.245 -11.485 16.396 1.00 56.38 79 ASP A O 1
ATOM 628 N N . TYR A 1 80 ? 14.794 -12.630 14.552 1.00 53.03 80 TYR A N 1
ATOM 629 C CA . TYR A 1 80 ? 14.696 -13.977 15.136 1.00 53.03 80 TYR A CA 1
ATOM 630 C C . TYR A 1 80 ? 15.617 -14.205 16.355 1.00 53.03 80 TYR A C 1
ATOM 632 O O . TYR A 1 80 ? 15.539 -15.249 16.999 1.00 53.03 80 TYR A O 1
ATOM 640 N N . TRP A 1 81 ? 16.459 -13.232 16.712 1.00 62.06 81 TRP A N 1
ATOM 641 C CA . TRP A 1 81 ? 17.394 -13.301 17.834 1.00 62.06 81 TRP A CA 1
ATOM 642 C C . TRP A 1 81 ? 16.916 -12.618 19.121 1.00 62.06 81 TRP A C 1
ATOM 644 O O . TRP A 1 81 ? 17.563 -12.790 20.150 1.00 62.06 81 TRP A O 1
ATOM 654 N N . GLN A 1 82 ? 15.796 -11.886 19.116 1.00 54.91 82 GLN A N 1
ATOM 655 C CA . GLN A 1 82 ? 15.339 -11.152 20.311 1.00 54.91 82 GLN A CA 1
ATOM 656 C C . GLN A 1 82 ? 14.323 -11.907 21.192 1.00 54.91 82 GLN A C 1
ATOM 658 O O . GLN A 1 82 ? 13.881 -11.369 22.200 1.00 54.91 82 GLN A O 1
ATOM 663 N N . VAL A 1 83 ? 13.963 -13.156 20.863 1.00 55.78 83 VAL A N 1
ATOM 664 C CA . VAL A 1 83 ? 12.948 -13.943 21.611 1.00 55.78 83 VAL A CA 1
ATOM 665 C C . VAL A 1 83 ? 13.569 -15.029 22.517 1.00 55.78 83 VAL A C 1
ATOM 667 O O . VAL A 1 83 ? 12.847 -15.822 23.111 1.00 55.78 83 VAL A O 1
ATOM 670 N N . LEU A 1 84 ? 14.900 -15.082 22.666 1.00 50.31 84 LEU A N 1
ATOM 671 C CA . LEU A 1 84 ? 15.588 -16.110 23.475 1.00 50.31 84 LEU A CA 1
ATOM 672 C C . LEU A 1 84 ? 16.448 -15.569 24.640 1.00 50.31 84 LEU A C 1
ATOM 674 O O . LEU A 1 84 ? 17.456 -16.188 24.976 1.00 50.31 84 LEU A O 1
ATOM 678 N N . SER A 1 85 ? 16.064 -14.463 25.288 1.00 54.59 85 SER A N 1
ATOM 679 C CA . SER A 1 85 ? 16.668 -14.044 26.573 1.00 54.59 85 SER A CA 1
ATOM 680 C C . SER A 1 85 ? 15.785 -14.373 27.770 1.00 54.59 85 SER A C 1
ATOM 682 O O . SER A 1 85 ? 14.629 -13.891 27.755 1.00 54.59 85 SER A O 1
#

pLDDT: mean 84.72, std 14.13, range [46.88, 97.31]